Protein AF-A0AAD5PBX3-F1 (afdb_monomer)

Secondary structure (DSSP, 8-state):
--HHHHHHHHHHHHHHHHHHHHHT-TTSSGGGHHHHHHHHHHHHHHHHHHHHHHHHHHHHHHHHHHHHHHHHH--SS-HHHHHHHHHHHHHHHHHHHHHHHHHHHHHHHHH--TTSSS--

Organism: NCBI:txid60185

pLDDT: mean 74.31, std 16.7, range [37.16, 94.62]

Mean predicted aligned error: 14.31 Å

Radius of gyration: 27.15 Å; Cα contacts (8 Å, |Δi|>4): 35; chains: 1; bounding box: 75×27×63 Å

Sequence (120 aa):
MNFKDLQFSIGKLTTGAYSHLAKKNPLQKQDTKALSSWIFEERNALYIMRMNGHQHNEANQAFNQWLKDELNENATNNKDLEDIGDKLLRLLTKQNEIEEAYAGINSFFFIAPKKKLYSL

Nearest PDB structures (foldseek):
  3zk2-assembly2_R  TM=5.772E-01  e=8.171E+00  Fusobacterium nucleatum

InterPro domains:
  IPR027267 AH/BAR domain superfamily [G3DSA:1.20.1270.60] (29-106)

Structure (mmCIF, N/CA/C/O backbone):
data_AF-A0AAD5PBX3-F1
#
_entry.id   AF-A0AAD5PBX3-F1
#
loop_
_atom_site.group_PDB
_atom_site.id
_atom_site.type_symbol
_atom_site.label_atom_id
_atom_site.label_alt_id
_atom_site.label_comp_id
_atom_site.label_asym_id
_atom_site.label_entity_id
_atom_site.label_seq_id
_atom_site.pdbx_PDB_ins_code
_atom_site.Cartn_x
_atom_site.Cartn_y
_atom_site.Cartn_z
_atom_site.occupancy
_atom_site.B_iso_or_equiv
_atom_site.auth_seq_id
_atom_site.auth_comp_id
_atom_site.auth_asym_id
_atom_site.auth_atom_id
_atom_site.pdbx_PDB_model_num
ATOM 1 N N . MET A 1 1 ? 56.588 -1.103 -32.142 1.00 49.12 1 MET A N 1
ATOM 2 C CA . MET A 1 1 ? 55.179 -0.685 -31.963 1.00 49.12 1 MET A CA 1
ATOM 3 C C . MET A 1 1 ? 55.008 -0.241 -30.521 1.00 49.12 1 MET A C 1
ATOM 5 O O . MET A 1 1 ? 55.438 -0.965 -29.633 1.00 49.12 1 MET A O 1
ATOM 9 N N . ASN A 1 2 ? 54.529 0.984 -30.304 1.00 62.59 2 ASN A N 1
ATOM 10 C CA . ASN A 1 2 ? 54.585 1.681 -29.019 1.00 62.59 2 ASN A CA 1
ATOM 11 C C . ASN A 1 2 ? 53.379 1.307 -28.136 1.00 62.59 2 ASN A C 1
ATOM 13 O O . ASN A 1 2 ? 52.260 1.190 -28.628 1.00 62.59 2 ASN A O 1
ATOM 17 N N . PHE A 1 3 ? 53.586 1.142 -26.828 1.00 60.78 3 PHE A N 1
ATOM 18 C CA . PHE A 1 3 ? 52.547 0.733 -25.866 1.00 60.78 3 PHE A CA 1
ATOM 19 C C . PHE A 1 3 ? 51.352 1.708 -25.830 1.00 60.78 3 PHE A C 1
ATOM 21 O O . PHE A 1 3 ? 50.207 1.306 -25.625 1.00 60.78 3 PHE A O 1
ATOM 28 N N . LYS A 1 4 ? 51.614 2.989 -26.125 1.00 58.94 4 LYS A N 1
ATOM 29 C CA . LYS A 1 4 ? 50.596 4.040 -26.268 1.00 58.94 4 LYS A CA 1
ATOM 30 C C . LYS A 1 4 ? 49.643 3.797 -27.448 1.00 58.94 4 LYS A C 1
ATOM 32 O O . LYS A 1 4 ? 48.447 4.039 -27.315 1.00 58.94 4 LYS A O 1
ATOM 37 N N . ASP A 1 5 ? 50.136 3.244 -28.557 1.00 58.25 5 ASP A N 1
ATOM 38 C CA . ASP A 1 5 ? 49.316 2.958 -29.745 1.00 58.25 5 ASP A CA 1
ATOM 39 C C . ASP A 1 5 ? 48.401 1.744 -29.518 1.00 58.25 5 ASP A C 1
ATOM 41 O O . ASP A 1 5 ? 47.280 1.686 -30.029 1.00 58.25 5 ASP A O 1
ATOM 45 N N . LEU A 1 6 ? 48.845 0.793 -28.690 1.00 58.66 6 LEU A N 1
ATOM 46 C CA . LEU A 1 6 ? 48.053 -0.363 -28.264 1.00 58.66 6 LEU A CA 1
ATOM 47 C C . LEU A 1 6 ? 46.917 0.050 -27.321 1.00 58.66 6 LEU A C 1
ATOM 49 O O . LEU A 1 6 ? 45.775 -0.354 -27.530 1.00 58.66 6 LEU A O 1
ATOM 53 N N . GLN A 1 7 ? 47.192 0.916 -26.341 1.00 61.62 7 GLN A N 1
ATOM 54 C CA . GLN A 1 7 ? 46.154 1.486 -25.473 1.00 61.62 7 GLN A CA 1
ATOM 55 C C . GLN A 1 7 ? 45.124 2.299 -26.263 1.00 61.62 7 GLN A C 1
ATOM 57 O O . GLN A 1 7 ? 43.922 2.165 -26.031 1.00 61.62 7 GLN A O 1
ATOM 62 N N . PHE A 1 8 ? 45.573 3.091 -27.239 1.00 63.62 8 PHE A N 1
ATOM 63 C CA . PHE A 1 8 ? 44.682 3.849 -28.114 1.00 63.62 8 PHE A CA 1
ATOM 64 C C . PHE A 1 8 ? 43.798 2.931 -28.976 1.00 63.62 8 PHE A C 1
ATOM 66 O O . PHE A 1 8 ? 42.593 3.155 -29.102 1.00 63.62 8 PHE A O 1
ATOM 73 N N . SER A 1 9 ? 44.370 1.850 -29.513 1.00 60.97 9 S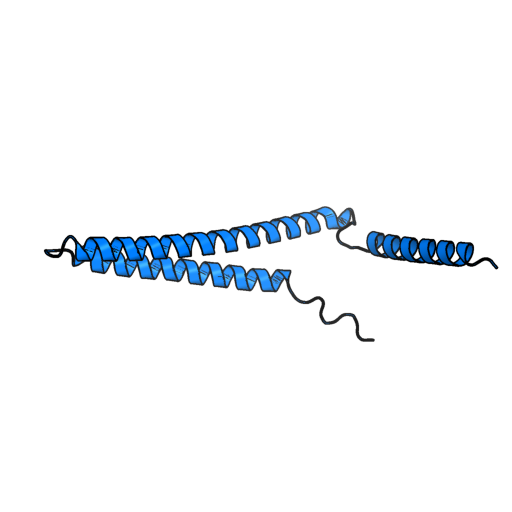ER A N 1
ATOM 74 C CA . SER A 1 9 ? 43.641 0.861 -30.316 1.00 60.97 9 SER A CA 1
ATOM 75 C C . SER A 1 9 ? 42.612 0.085 -29.490 1.00 60.97 9 SER A C 1
ATOM 77 O O . SER A 1 9 ? 41.487 -0.110 -29.948 1.00 60.97 9 SER A O 1
ATOM 79 N N . ILE A 1 10 ? 42.954 -0.287 -28.250 1.00 61.22 10 ILE A N 1
ATOM 80 C CA . ILE A 1 10 ? 42.032 -0.925 -27.299 1.00 61.22 10 ILE A CA 1
ATOM 81 C C . ILE A 1 10 ? 40.905 0.041 -26.915 1.00 61.22 10 ILE A C 1
ATOM 83 O O . ILE A 1 10 ? 39.740 -0.350 -26.940 1.00 61.22 10 ILE A O 1
ATOM 87 N N . GLY A 1 11 ? 41.219 1.310 -26.638 1.00 59.38 11 GLY A N 1
ATOM 88 C CA . GLY A 1 11 ? 40.220 2.343 -26.346 1.00 59.38 11 GLY A CA 1
ATOM 89 C C . GLY A 1 11 ? 39.251 2.586 -27.507 1.00 59.38 11 GLY A C 1
ATOM 90 O O . GLY A 1 11 ? 38.048 2.759 -27.306 1.00 59.38 11 GLY A O 1
ATOM 91 N N . LYS A 1 12 ? 39.740 2.539 -28.750 1.00 61.34 12 LYS A N 1
ATOM 92 C CA . LYS A 1 12 ? 38.897 2.664 -29.947 1.00 61.34 12 LYS A CA 1
ATOM 93 C C . LYS A 1 12 ? 38.005 1.435 -30.156 1.00 61.34 12 LYS A C 1
ATOM 95 O O . LYS A 1 12 ? 36.845 1.584 -30.537 1.00 61.34 12 LYS A O 1
ATOM 100 N N . LEU A 1 13 ? 38.517 0.239 -29.860 1.00 58.97 13 LEU A N 1
ATOM 101 C CA . LEU A 1 13 ? 37.771 -1.024 -29.905 1.00 58.97 13 LEU A CA 1
ATOM 102 C C . LEU A 1 13 ? 36.645 -1.066 -28.866 1.00 58.97 13 LEU A C 1
ATOM 104 O O . LEU A 1 13 ? 35.513 -1.398 -29.213 1.00 58.97 13 LEU A O 1
ATOM 108 N N . THR A 1 14 ? 36.922 -0.679 -27.617 1.00 60.88 14 THR A N 1
ATOM 109 C CA . THR A 1 14 ? 35.909 -0.638 -26.552 1.00 60.88 14 THR A CA 1
ATOM 110 C C . THR A 1 14 ? 34.839 0.404 -26.856 1.00 60.88 14 THR A C 1
ATOM 112 O O . THR A 1 14 ? 33.652 0.088 -26.813 1.00 60.88 14 THR A O 1
ATOM 115 N N . THR A 1 15 ? 35.229 1.611 -27.269 1.00 61.84 15 THR A N 1
ATOM 116 C CA . THR A 1 15 ? 34.281 2.670 -27.656 1.00 61.84 15 THR A CA 1
ATOM 117 C C . THR A 1 15 ? 33.427 2.253 -28.860 1.00 61.84 15 THR A C 1
ATOM 119 O O . THR A 1 15 ? 32.213 2.463 -28.868 1.00 61.84 15 THR A O 1
ATOM 122 N N . GLY A 1 16 ? 34.027 1.587 -29.853 1.00 58.06 16 GLY A N 1
ATOM 123 C CA . GLY A 1 16 ? 33.319 1.008 -30.994 1.00 58.06 16 GLY A CA 1
ATOM 124 C C . GLY A 1 16 ? 32.298 -0.052 -30.573 1.00 58.06 16 GLY A C 1
ATOM 125 O O . GLY A 1 16 ? 31.140 0.026 -30.987 1.00 58.06 16 GLY A O 1
ATOM 126 N N . ALA A 1 17 ? 32.684 -0.981 -29.694 1.00 60.72 17 ALA A N 1
ATOM 127 C CA . ALA A 1 17 ? 31.806 -2.021 -29.161 1.00 60.72 17 ALA A CA 1
ATOM 128 C C . ALA A 1 17 ? 30.629 -1.441 -28.357 1.00 60.72 17 ALA A C 1
ATOM 130 O O . ALA A 1 17 ? 29.483 -1.823 -28.600 1.00 60.72 17 ALA A O 1
ATOM 131 N N . TYR A 1 18 ? 30.879 -0.464 -27.478 1.00 57.78 18 TYR A N 1
ATOM 132 C CA . TYR A 1 18 ? 29.826 0.247 -26.745 1.00 57.78 18 TYR A CA 1
ATOM 133 C C . TYR A 1 18 ? 28.883 1.009 -27.685 1.00 57.78 18 TYR A C 1
ATOM 135 O O . TYR A 1 18 ? 27.667 0.955 -27.506 1.00 57.78 18 TYR A O 1
ATOM 143 N N . SER A 1 19 ? 29.408 1.652 -28.733 1.00 58.72 19 SER A N 1
ATOM 144 C CA . SER A 1 19 ? 28.578 2.350 -29.724 1.00 58.72 19 SER A CA 1
ATOM 145 C C . SER A 1 19 ? 27.705 1.392 -30.546 1.00 58.72 19 SER A C 1
ATOM 147 O O . SER A 1 19 ? 26.557 1.710 -30.853 1.00 58.72 19 SER A O 1
ATOM 149 N N . HIS A 1 20 ? 28.211 0.197 -30.871 1.00 59.19 20 HIS A N 1
ATOM 150 C CA . HIS A 1 20 ? 27.452 -0.832 -31.580 1.00 59.19 20 HIS A CA 1
ATOM 151 C C . HIS A 1 20 ? 26.389 -1.483 -30.691 1.00 59.19 20 HIS A C 1
ATOM 153 O O . HIS A 1 20 ? 25.291 -1.759 -31.173 1.00 59.19 20 HIS A O 1
ATOM 159 N N . LEU A 1 21 ? 26.679 -1.678 -29.402 1.00 58.16 21 LEU A N 1
ATOM 160 C CA . LEU A 1 21 ? 25.708 -2.115 -28.396 1.00 58.16 21 LEU A CA 1
ATOM 161 C C . LEU A 1 21 ? 24.598 -1.077 -28.187 1.00 58.16 21 LEU A C 1
ATOM 163 O O . LEU A 1 21 ? 23.427 -1.446 -28.169 1.00 58.16 21 LEU A O 1
ATOM 167 N N . ALA A 1 22 ? 24.939 0.213 -28.119 1.00 57.50 22 ALA A N 1
ATOM 168 C CA . ALA A 1 22 ? 23.964 1.300 -28.035 1.00 57.50 22 ALA A CA 1
ATOM 169 C C . ALA A 1 22 ? 23.091 1.385 -29.302 1.00 57.50 22 ALA A C 1
ATOM 171 O O . ALA A 1 22 ? 21.868 1.369 -29.212 1.00 57.50 22 ALA A O 1
ATOM 172 N N . LYS A 1 23 ? 23.693 1.335 -30.500 1.00 55.56 23 LYS A N 1
ATOM 173 C CA . LYS A 1 23 ? 22.956 1.327 -31.783 1.00 55.56 23 LYS A CA 1
ATOM 174 C C . LYS A 1 23 ? 22.045 0.109 -31.966 1.00 55.56 23 LYS A C 1
ATOM 176 O O . LYS A 1 23 ? 21.058 0.190 -32.695 1.00 55.56 23 LYS A O 1
ATOM 181 N N . LYS A 1 24 ? 22.371 -1.025 -31.341 1.00 56.66 24 LYS A N 1
ATOM 182 C CA . LYS A 1 24 ? 21.538 -2.235 -31.352 1.00 56.66 24 LYS A CA 1
ATOM 183 C C . LYS A 1 24 ? 20.566 -2.310 -30.175 1.00 56.66 24 LYS A C 1
ATOM 185 O O . LYS A 1 24 ? 19.801 -3.269 -30.125 1.00 56.66 24 LYS A O 1
ATOM 190 N N . ASN A 1 25 ? 20.551 -1.331 -29.268 1.00 56.00 25 ASN A N 1
ATOM 191 C CA . ASN A 1 25 ? 19.606 -1.311 -28.163 1.00 56.00 25 ASN A CA 1
ATOM 192 C C . ASN A 1 25 ? 18.190 -1.045 -28.709 1.00 56.00 25 ASN A C 1
ATOM 194 O O . ASN A 1 25 ? 17.919 0.055 -29.202 1.00 56.00 25 ASN A O 1
ATOM 198 N N . PRO A 1 26 ? 17.264 -2.015 -28.623 1.00 57.84 26 PRO A N 1
ATOM 199 C CA . PRO A 1 26 ? 15.900 -1.831 -29.096 1.00 57.84 26 PRO A CA 1
ATOM 200 C C . PRO A 1 26 ? 15.134 -0.771 -28.297 1.00 57.84 26 PRO A C 1
ATOM 202 O O . PRO A 1 26 ? 14.067 -0.386 -28.736 1.00 57.84 26 PRO A O 1
ATOM 205 N N . LEU A 1 27 ? 15.653 -0.252 -27.178 1.00 54.22 27 LEU A N 1
ATOM 206 C CA . LEU A 1 27 ? 15.067 0.877 -26.440 1.00 54.22 27 LEU A CA 1
ATOM 207 C C . LEU A 1 27 ? 15.467 2.257 -26.999 1.00 54.22 27 LEU A C 1
ATOM 209 O O . LEU A 1 27 ? 14.962 3.268 -26.527 1.00 54.22 27 LEU A O 1
ATOM 213 N N . GLN A 1 28 ? 16.388 2.317 -27.969 1.00 58.22 28 GLN A N 1
ATOM 214 C CA . GLN A 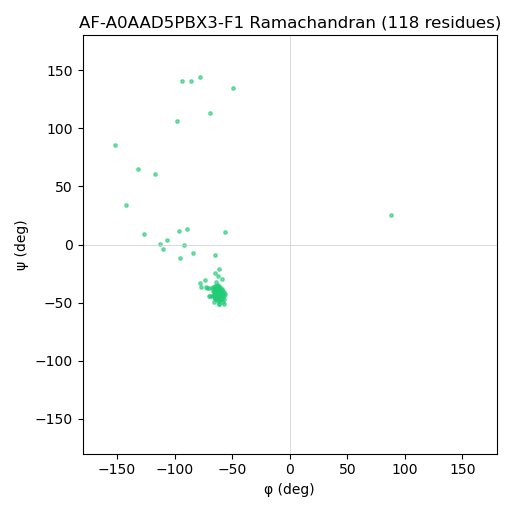1 28 ? 16.896 3.571 -28.552 1.00 58.22 28 GLN A CA 1
ATOM 215 C C . GLN A 1 28 ? 16.494 3.776 -30.022 1.00 58.22 28 GLN A C 1
ATOM 217 O O . GLN A 1 28 ? 16.862 4.787 -30.620 1.00 58.22 28 GLN A O 1
ATOM 222 N N . LYS A 1 29 ? 15.745 2.841 -30.625 1.00 65.75 29 LYS A N 1
ATOM 223 C CA . LYS A 1 29 ? 15.215 3.011 -31.987 1.00 65.75 29 LYS A CA 1
ATOM 224 C C . LYS A 1 29 ? 13.991 3.933 -31.965 1.00 65.75 29 LYS A C 1
ATOM 226 O O . LYS A 1 29 ? 13.191 3.885 -31.037 1.00 65.75 29 LYS A O 1
ATOM 231 N N . GLN A 1 30 ? 13.828 4.766 -32.996 1.00 63.59 30 GLN A N 1
ATOM 232 C CA . GLN A 1 30 ? 12.659 5.651 -33.112 1.00 63.59 30 GLN A CA 1
ATOM 233 C C . GLN A 1 30 ? 11.341 4.862 -33.127 1.00 63.59 30 GLN A C 1
ATOM 235 O O . GLN A 1 30 ? 10.401 5.248 -32.438 1.00 63.59 30 GLN A O 1
ATOM 240 N N . ASP A 1 31 ? 11.318 3.721 -33.817 1.00 69.25 31 ASP A N 1
ATOM 241 C CA . ASP A 1 31 ? 10.129 2.870 -33.976 1.00 69.25 31 ASP A CA 1
ATOM 242 C C . ASP A 1 31 ? 9.635 2.265 -32.652 1.00 69.25 31 ASP A C 1
ATOM 244 O O . ASP A 1 31 ? 8.463 1.940 -32.496 1.00 69.25 31 ASP A O 1
ATOM 248 N N . THR A 1 32 ? 10.525 2.130 -31.669 1.00 67.44 32 THR A N 1
ATOM 249 C CA . THR A 1 32 ? 10.234 1.551 -30.351 1.00 67.44 32 THR A CA 1
ATOM 250 C C . THR A 1 32 ? 10.176 2.603 -29.249 1.00 67.44 32 THR A C 1
ATOM 252 O O . THR A 1 32 ? 9.966 2.256 -28.086 1.00 67.44 32 THR A O 1
ATOM 255 N N . LYS A 1 33 ? 10.312 3.893 -29.588 1.00 75.44 33 LYS A N 1
ATOM 256 C CA . LYS A 1 33 ? 10.290 4.994 -28.621 1.00 75.44 33 LYS A CA 1
ATOM 257 C C . LYS A 1 33 ? 8.998 4.991 -27.803 1.00 75.44 33 LYS A C 1
ATOM 259 O O . LYS A 1 33 ? 9.067 5.030 -26.580 1.00 75.44 33 LYS A O 1
ATOM 264 N N . ALA A 1 34 ? 7.844 4.849 -28.459 1.00 76.56 34 ALA A N 1
ATOM 265 C CA . ALA A 1 34 ? 6.545 4.774 -27.787 1.00 76.56 34 ALA A CA 1
ATOM 266 C C . ALA A 1 34 ? 6.467 3.597 -26.798 1.00 76.56 34 ALA A C 1
ATOM 268 O O . ALA A 1 34 ? 6.060 3.781 -25.655 1.00 76.56 34 ALA A O 1
ATOM 269 N N . LEU A 1 35 ? 6.942 2.414 -27.205 1.00 77.62 35 LEU A N 1
ATOM 270 C CA . LEU A 1 35 ? 6.992 1.231 -26.344 1.00 77.62 35 LEU A CA 1
ATOM 271 C C . LEU A 1 35 ? 7.940 1.435 -25.153 1.00 77.62 35 LEU A C 1
ATOM 273 O O . LEU A 1 35 ? 7.610 1.068 -24.031 1.00 77.62 35 LEU A O 1
ATOM 277 N N . SER A 1 36 ? 9.107 2.044 -25.379 1.00 76.31 36 SER A N 1
ATOM 278 C CA . SER A 1 36 ? 10.074 2.332 -24.315 1.00 76.31 36 SER A CA 1
ATOM 279 C C . SER A 1 36 ? 9.547 3.351 -23.300 1.00 76.31 36 SER A C 1
ATOM 281 O O . SER A 1 36 ? 9.745 3.160 -22.102 1.00 76.31 36 SER A O 1
ATOM 283 N N . SER A 1 37 ? 8.830 4.383 -23.760 1.00 78.94 37 SER A N 1
ATOM 284 C CA . SER A 1 37 ? 8.144 5.346 -22.897 1.00 78.94 37 SER A CA 1
ATOM 285 C C . SER A 1 37 ? 7.033 4.677 -22.097 1.00 78.94 37 SER A C 1
ATOM 287 O O . SER A 1 37 ? 6.984 4.858 -20.888 1.00 78.94 37 SER A O 1
ATOM 289 N N . TRP A 1 38 ? 6.205 3.842 -22.729 1.00 81.94 38 TRP A N 1
ATOM 290 C CA . TRP A 1 38 ? 5.164 3.098 -22.021 1.00 81.94 38 TRP A CA 1
ATOM 291 C C . TRP A 1 38 ? 5.748 2.187 -20.930 1.00 81.94 38 TRP A C 1
ATOM 293 O O . TRP A 1 38 ? 5.336 2.278 -19.782 1.00 81.94 38 TRP A O 1
ATOM 303 N N . ILE A 1 39 ? 6.786 1.395 -21.234 1.00 83.62 39 ILE A N 1
ATOM 304 C CA . ILE A 1 39 ? 7.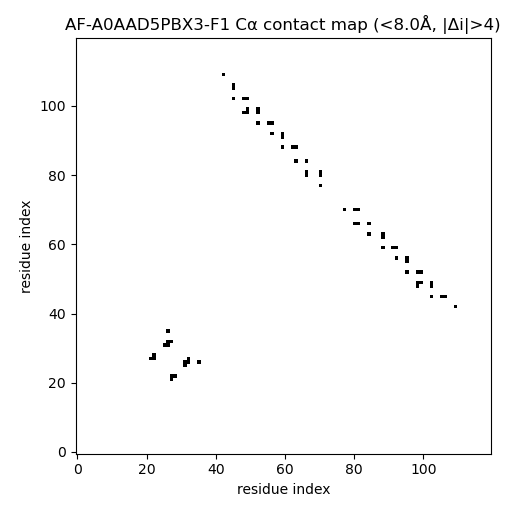465 0.549 -20.232 1.00 83.62 39 ILE A CA 1
ATOM 305 C C . ILE A 1 39 ? 8.037 1.388 -19.081 1.00 83.62 39 ILE A C 1
ATOM 307 O O . ILE A 1 39 ? 8.036 0.946 -17.932 1.00 83.62 39 ILE A O 1
ATOM 311 N N . PHE A 1 40 ? 8.576 2.574 -19.370 1.00 83.19 40 PHE A N 1
ATOM 312 C CA . PHE A 1 40 ? 9.090 3.468 -18.337 1.00 83.19 40 PHE A CA 1
ATOM 313 C C . PHE A 1 40 ? 7.976 3.961 -17.406 1.00 83.19 40 PHE A C 1
ATOM 315 O O . PHE A 1 40 ? 8.132 3.870 -16.189 1.00 83.19 40 PHE A O 1
ATOM 322 N N . GLU A 1 41 ? 6.847 4.399 -17.963 1.00 85.62 41 GLU A N 1
ATOM 323 C CA . GLU A 1 41 ? 5.692 4.830 -17.171 1.00 85.62 41 GLU A CA 1
ATOM 324 C C . GLU A 1 41 ? 5.107 3.688 -16.334 1.00 85.62 41 GLU A C 1
ATOM 326 O O . GLU A 1 41 ? 4.882 3.865 -15.140 1.00 85.62 41 GLU A O 1
ATOM 331 N N . GLU A 1 42 ? 4.964 2.486 -16.896 1.00 84.50 42 GLU A N 1
ATOM 332 C CA . GLU A 1 42 ? 4.483 1.313 -16.150 1.00 84.50 42 GLU A CA 1
ATOM 333 C C . GLU A 1 42 ? 5.408 0.950 -14.976 1.00 84.50 42 GLU A C 1
ATOM 335 O O . GLU A 1 42 ? 4.960 0.586 -13.886 1.00 84.50 42 GLU A O 1
ATOM 340 N N . ARG A 1 43 ? 6.728 1.101 -15.150 1.00 83.56 43 ARG A N 1
ATOM 341 C CA . ARG A 1 43 ? 7.694 0.902 -14.058 1.00 83.56 43 ARG A CA 1
ATOM 342 C C . ARG A 1 43 ? 7.569 1.968 -12.973 1.00 83.56 43 ARG A C 1
ATOM 344 O O . ARG A 1 43 ? 7.718 1.632 -11.797 1.00 83.56 43 ARG A O 1
ATOM 351 N N . ASN A 1 44 ? 7.307 3.219 -13.343 1.00 86.31 44 ASN A N 1
ATOM 352 C CA . ASN A 1 44 ? 7.065 4.288 -12.376 1.00 86.31 44 ASN A CA 1
ATOM 353 C C . ASN A 1 44 ? 5.752 4.063 -11.622 1.00 86.31 44 ASN A C 1
ATOM 355 O O . ASN A 1 44 ? 5.735 4.159 -10.397 1.00 86.31 44 ASN A O 1
ATOM 359 N N . ALA A 1 45 ? 4.682 3.690 -12.325 1.00 84.62 45 ALA A N 1
ATOM 360 C CA . ALA A 1 45 ? 3.402 3.342 -11.719 1.00 84.62 45 ALA A CA 1
ATOM 361 C C . ALA A 1 45 ? 3.559 2.199 -10.704 1.00 84.62 45 ALA A C 1
ATOM 363 O O . ALA A 1 45 ? 3.078 2.302 -9.577 1.00 84.62 45 ALA A O 1
ATOM 364 N N . LEU A 1 46 ? 4.326 1.157 -11.048 1.00 85.75 46 LEU A N 1
ATOM 365 C CA . LEU A 1 46 ? 4.642 0.065 -10.128 1.00 85.75 46 LEU A CA 1
ATOM 366 C C . LEU A 1 46 ? 5.409 0.541 -8.882 1.00 85.75 46 LEU A C 1
ATOM 368 O O . LEU A 1 46 ? 5.147 0.064 -7.777 1.00 85.75 46 LEU A O 1
ATOM 372 N N . TYR A 1 47 ? 6.366 1.457 -9.040 1.00 85.12 47 TYR A N 1
ATOM 373 C CA . TYR A 1 47 ? 7.092 2.032 -7.906 1.00 85.12 47 TYR A CA 1
ATOM 374 C C . TYR A 1 47 ? 6.158 2.819 -6.978 1.00 85.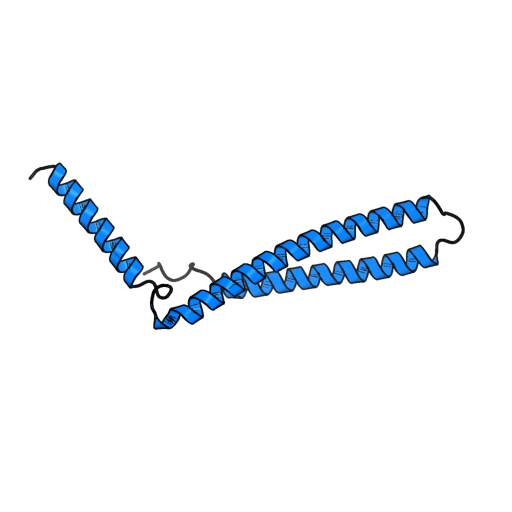12 47 TYR A C 1
ATOM 376 O O . TYR A 1 47 ? 6.191 2.618 -5.764 1.00 85.12 47 TYR A O 1
ATOM 384 N N . ILE A 1 48 ? 5.286 3.654 -7.547 1.00 87.38 48 ILE A N 1
ATOM 385 C CA . ILE A 1 48 ? 4.292 4.431 -6.796 1.00 87.38 48 ILE A CA 1
ATOM 386 C C . ILE A 1 48 ? 3.332 3.499 -6.053 1.00 87.38 48 ILE A C 1
ATOM 388 O O . ILE A 1 48 ? 3.086 3.705 -4.871 1.00 87.38 48 ILE A O 1
ATOM 392 N N . MET A 1 49 ? 2.849 2.431 -6.696 1.00 85.62 49 MET A N 1
ATOM 393 C CA . MET A 1 49 ? 1.982 1.441 -6.046 1.00 85.62 49 MET A CA 1
ATOM 394 C C . MET A 1 49 ? 2.640 0.805 -4.819 1.00 85.62 49 MET A C 1
ATOM 396 O O . MET A 1 49 ? 2.003 0.679 -3.779 1.00 85.62 49 MET A O 1
ATOM 400 N N . ARG A 1 50 ? 3.928 0.449 -4.905 1.00 85.25 50 ARG A N 1
ATOM 401 C CA . ARG A 1 50 ? 4.676 -0.097 -3.759 1.00 85.25 50 ARG A CA 1
ATOM 402 C C . ARG A 1 50 ? 4.816 0.914 -2.626 1.00 85.25 50 ARG A C 1
ATOM 404 O O . ARG 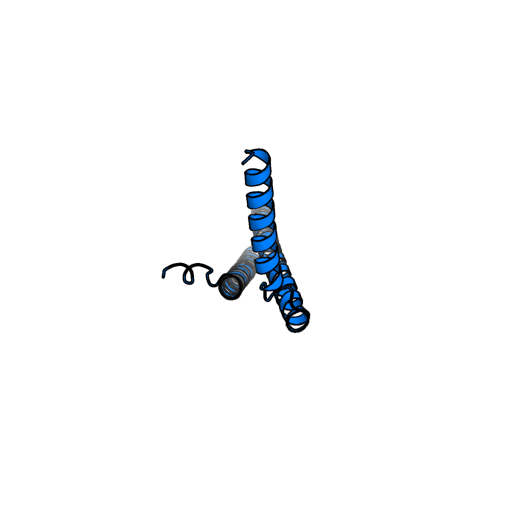A 1 50 ? 4.694 0.545 -1.463 1.00 85.25 50 ARG A O 1
ATOM 411 N N . MET A 1 51 ? 5.082 2.174 -2.966 1.00 88.56 51 MET A N 1
ATOM 412 C CA . MET A 1 51 ? 5.170 3.251 -1.983 1.00 88.56 51 MET A CA 1
ATOM 413 C C . MET A 1 51 ? 3.821 3.474 -1.286 1.00 88.56 51 MET A C 1
ATOM 415 O O . MET A 1 51 ? 3.782 3.568 -0.063 1.00 88.56 51 MET A O 1
ATOM 419 N N . ASN A 1 52 ? 2.722 3.497 -2.043 1.00 87.44 52 ASN A N 1
ATOM 420 C CA . ASN A 1 52 ? 1.380 3.656 -1.488 1.00 87.44 52 ASN A CA 1
ATOM 421 C C . ASN A 1 52 ? 1.004 2.486 -0.574 1.00 87.44 52 ASN A C 1
ATOM 423 O O . ASN A 1 52 ? 0.533 2.730 0.529 1.00 87.44 52 ASN A O 1
ATOM 427 N N . GLY A 1 53 ? 1.289 1.239 -0.969 1.00 87.88 53 GLY A N 1
ATOM 428 C CA . GLY A 1 53 ? 1.040 0.073 -0.112 1.00 87.88 53 GLY A CA 1
ATOM 429 C C . GLY A 1 53 ? 1.791 0.152 1.224 1.00 87.88 53 GLY A C 1
ATOM 430 O O . GLY A 1 53 ? 1.230 -0.148 2.277 1.00 87.88 53 GLY A O 1
ATOM 431 N N . HIS A 1 54 ? 3.035 0.648 1.213 1.00 87.62 54 HIS A N 1
ATOM 432 C CA . HIS A 1 54 ? 3.782 0.913 2.446 1.00 87.62 54 HIS A 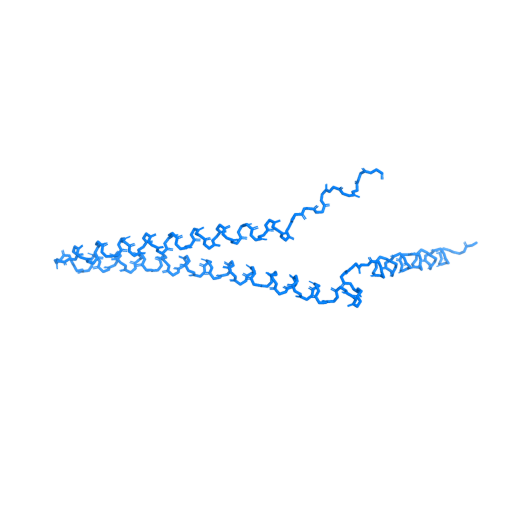CA 1
ATOM 433 C C . HIS A 1 54 ? 3.101 1.978 3.315 1.00 87.62 54 HIS A C 1
ATOM 435 O O . HIS A 1 54 ? 2.892 1.754 4.505 1.00 87.62 54 HIS A O 1
ATOM 441 N N . GLN A 1 55 ? 2.716 3.111 2.724 1.00 90.56 55 GLN A N 1
ATOM 442 C CA . GLN A 1 55 ? 2.026 4.188 3.441 1.00 90.56 55 GLN A CA 1
ATOM 443 C C . GLN A 1 55 ? 0.679 3.731 4.013 1.00 90.56 55 GLN A C 1
ATOM 445 O O . GLN A 1 55 ? 0.355 4.051 5.155 1.00 90.56 55 GLN A O 1
ATOM 450 N N . HIS A 1 56 ? -0.095 2.945 3.261 1.00 90.56 56 HIS A N 1
ATOM 451 C CA . HIS A 1 56 ? -1.338 2.353 3.748 1.00 90.56 56 HIS A CA 1
ATOM 452 C C . HIS A 1 56 ? -1.085 1.399 4.920 1.00 90.56 56 HIS A C 1
ATOM 454 O O . HIS A 1 56 ? -1.848 1.387 5.880 1.00 90.56 56 HIS A O 1
ATOM 460 N N . ASN A 1 57 ? -0.004 0.615 4.896 1.00 91.50 57 ASN A N 1
ATOM 461 C CA . ASN A 1 57 ? 0.361 -0.245 6.022 1.00 91.50 57 ASN A CA 1
ATOM 462 C C . ASN A 1 57 ? 0.705 0.553 7.285 1.00 91.50 57 ASN A C 1
ATOM 464 O O . ASN A 1 57 ? 0.213 0.228 8.365 1.00 91.50 57 ASN A O 1
ATOM 468 N N . GLU A 1 58 ? 1.486 1.625 7.155 1.00 91.81 58 GLU A N 1
ATOM 469 C CA . GLU A 1 58 ? 1.776 2.535 8.269 1.00 91.81 58 GLU A CA 1
ATOM 470 C C . GLU A 1 58 ? 0.494 3.182 8.816 1.00 91.81 58 GLU A C 1
ATOM 472 O O . GLU A 1 58 ? 0.277 3.206 10.029 1.00 91.81 58 GLU A O 1
ATOM 477 N N . ALA A 1 59 ? -0.402 3.634 7.933 1.00 93.00 59 ALA A N 1
ATOM 478 C CA . ALA A 1 59 ? -1.690 4.203 8.321 1.00 93.00 59 ALA A CA 1
ATOM 479 C C . ALA A 1 59 ? -2.579 3.186 9.059 1.00 93.00 59 ALA A C 1
ATOM 481 O O . ALA A 1 59 ? -3.184 3.520 10.078 1.00 93.00 59 ALA A O 1
ATOM 482 N N . ASN A 1 60 ? -2.616 1.932 8.604 1.00 92.69 60 ASN A N 1
ATOM 483 C CA . ASN A 1 60 ? -3.376 0.861 9.253 1.00 92.69 60 ASN A CA 1
ATOM 484 C C . ASN A 1 60 ? -2.835 0.540 10.652 1.00 92.69 60 ASN A C 1
ATOM 486 O O . ASN A 1 60 ? -3.612 0.274 11.571 1.00 92.69 60 ASN A O 1
ATOM 490 N N . GLN A 1 61 ? -1.513 0.587 10.840 1.00 93.56 61 GLN A N 1
ATOM 491 C CA . GLN A 1 61 ? -0.896 0.425 12.159 1.00 93.56 61 GLN A CA 1
ATOM 492 C C . GLN A 1 61 ? -1.253 1.581 13.094 1.00 93.56 61 GLN A C 1
ATOM 494 O O . GLN A 1 61 ? -1.619 1.336 14.244 1.00 93.56 61 GLN A O 1
ATOM 499 N N . ALA A 1 62 ? -1.207 2.819 12.597 1.00 93.81 62 ALA A N 1
ATOM 500 C CA . ALA A 1 62 ? -1.625 3.992 13.358 1.00 93.81 62 ALA A CA 1
ATOM 501 C C . ALA A 1 62 ? -3.110 3.916 13.750 1.00 93.81 62 ALA A C 1
ATOM 503 O O . ALA A 1 62 ? -3.454 4.187 14.897 1.00 93.81 62 ALA A O 1
ATOM 504 N N . PHE A 1 63 ? -3.978 3.470 12.836 1.00 93.56 63 PHE A N 1
ATOM 505 C CA . PHE A 1 63 ? -5.397 3.251 13.119 1.00 93.56 63 PHE A CA 1
ATOM 506 C C . PHE A 1 63 ? -5.617 2.184 14.199 1.00 93.56 63 PHE A C 1
ATOM 508 O O . PHE A 1 63 ? -6.392 2.400 15.126 1.00 93.56 63 PHE A O 1
ATOM 515 N N . ASN A 1 64 ? -4.905 1.055 14.127 1.00 93.06 64 ASN A N 1
ATOM 516 C CA . ASN A 1 64 ? -4.973 0.010 15.151 1.00 93.06 64 ASN A CA 1
ATOM 517 C C . ASN A 1 64 ? -4.515 0.519 16.526 1.00 93.06 64 ASN A C 1
ATOM 519 O O . ASN A 1 64 ? -5.083 0.146 17.549 1.00 93.06 64 ASN A O 1
ATOM 523 N N . GLN A 1 65 ? -3.480 1.361 16.558 1.00 93.19 65 GLN A N 1
ATOM 524 C CA . GLN A 1 65 ? -3.010 1.964 17.801 1.00 93.19 65 GLN A CA 1
ATOM 525 C C . GLN A 1 65 ? -4.063 2.908 18.385 1.00 93.19 65 GLN A C 1
ATOM 527 O O . GLN A 1 65 ? -4.438 2.744 19.540 1.00 93.19 65 GLN A O 1
ATOM 532 N N . TRP A 1 66 ? -4.607 3.809 17.564 1.00 93.38 66 TRP A N 1
ATOM 533 C CA . TRP A 1 66 ? -5.689 4.706 17.970 1.00 93.38 66 TRP A CA 1
ATOM 534 C C . TRP A 1 66 ? -6.911 3.942 18.498 1.00 93.38 66 TRP A C 1
ATOM 536 O O . TRP A 1 66 ? -7.458 4.305 19.535 1.00 93.38 66 TRP A O 1
ATOM 546 N N . LEU A 1 67 ? -7.301 2.845 17.837 1.00 91.25 67 LEU A N 1
ATOM 547 C CA . LEU A 1 67 ? -8.412 2.009 18.288 1.00 91.25 67 LEU A CA 1
ATOM 548 C C . LEU A 1 67 ? -8.166 1.469 19.702 1.00 91.25 67 LEU A C 1
ATOM 550 O O . LEU A 1 67 ? -9.042 1.536 20.555 1.00 91.25 67 LEU A O 1
ATOM 554 N N . LYS A 1 68 ? -6.964 0.944 19.963 1.00 89.88 68 LYS A N 1
ATOM 555 C CA . LYS A 1 68 ? -6.600 0.421 21.286 1.00 89.88 68 LYS A CA 1
ATOM 556 C C . LYS A 1 68 ? -6.612 1.511 22.348 1.00 89.88 68 LYS A C 1
ATOM 558 O O . LYS A 1 68 ? -7.070 1.250 23.456 1.00 89.88 68 LYS A O 1
ATOM 563 N N . ASP A 1 69 ? -6.115 2.696 22.015 1.00 90.81 69 ASP A N 1
ATOM 564 C CA . ASP A 1 69 ? -6.075 3.827 22.939 1.00 90.81 69 ASP A CA 1
ATOM 565 C C . ASP A 1 69 ? -7.506 4.252 23.322 1.00 90.81 69 ASP A C 1
ATOM 567 O O . ASP A 1 69 ? -7.825 4.325 24.507 1.00 90.81 69 ASP A O 1
ATOM 571 N N . GLU A 1 70 ? -8.420 4.360 22.352 1.00 88.12 70 GLU A N 1
ATOM 572 C CA . GLU A 1 70 ? -9.833 4.674 22.615 1.00 88.12 70 GLU A CA 1
ATOM 573 C C . GLU A 1 70 ? -10.570 3.593 23.414 1.00 88.12 70 GLU A C 1
ATOM 575 O O . GLU A 1 70 ? -11.366 3.891 24.310 1.00 88.12 70 GLU A O 1
ATOM 580 N N . LEU A 1 71 ? -10.301 2.316 23.129 1.00 86.00 71 LEU A N 1
ATOM 581 C CA . LEU A 1 71 ? -10.873 1.206 23.894 1.00 86.00 71 LEU A CA 1
ATOM 582 C C . LEU A 1 71 ? -10.396 1.206 25.355 1.00 86.00 71 LEU A C 1
ATOM 584 O O . LEU A 1 71 ? -11.163 0.825 26.240 1.00 86.00 71 LEU A O 1
ATOM 588 N N . ASN A 1 72 ? -9.167 1.658 25.611 1.00 84.56 72 ASN A N 1
ATOM 589 C CA . ASN A 1 72 ? -8.609 1.762 26.957 1.00 84.56 72 ASN A CA 1
ATOM 590 C C . ASN A 1 72 ? -9.141 2.980 27.729 1.00 84.56 72 ASN A C 1
ATOM 592 O O . ASN A 1 72 ? -9.345 2.885 28.940 1.00 84.56 72 ASN A O 1
ATOM 596 N N . GLU A 1 73 ? -9.363 4.113 27.057 1.00 81.25 73 GLU A N 1
ATOM 597 C CA . GLU A 1 73 ? -9.820 5.358 27.691 1.00 81.25 73 GLU A CA 1
ATOM 598 C C . GLU A 1 73 ? -11.326 5.352 28.012 1.00 81.25 73 GLU A C 1
ATOM 600 O O . GLU A 1 73 ? -11.740 5.881 29.046 1.00 81.25 73 GLU A O 1
ATOM 605 N N . ASN A 1 74 ? -12.150 4.694 27.189 1.00 71.75 74 ASN A N 1
ATOM 606 C CA . ASN A 1 74 ? -13.616 4.749 27.267 1.00 71.75 74 ASN A CA 1
ATOM 607 C C . ASN A 1 74 ? -14.251 3.367 27.574 1.00 71.75 74 ASN A C 1
ATOM 609 O O . ASN A 1 74 ? -15.059 2.826 26.821 1.00 71.75 74 ASN A O 1
ATOM 613 N N . ALA A 1 75 ? -13.910 2.781 28.728 1.00 65.38 75 ALA A N 1
ATOM 614 C CA . ALA A 1 75 ? -14.260 1.396 29.101 1.00 65.38 75 ALA A CA 1
ATOM 615 C C . ALA A 1 75 ? -15.772 1.075 29.207 1.00 65.38 75 ALA A C 1
ATOM 617 O O . ALA A 1 75 ? -16.180 -0.087 29.138 1.00 65.38 75 ALA A O 1
ATOM 618 N N . THR A 1 76 ? -16.631 2.076 29.385 1.00 61.22 76 THR A N 1
ATOM 619 C CA . THR A 1 76 ? -18.089 1.902 29.456 1.00 61.22 76 THR A CA 1
ATOM 620 C C . THR A 1 76 ? -18.717 2.210 28.099 1.00 61.22 76 THR A C 1
ATOM 622 O O . THR A 1 76 ? -18.866 3.376 27.756 1.00 61.22 76 THR A O 1
ATOM 625 N N . ASN A 1 77 ? -19.152 1.165 27.380 1.00 66.19 77 ASN A N 1
ATOM 626 C CA . ASN A 1 77 ? -19.923 1.190 26.117 1.00 66.19 77 ASN A CA 1
ATOM 627 C C . ASN A 1 77 ? -19.175 1.248 24.763 1.00 66.19 77 ASN A C 1
ATOM 629 O O . ASN A 1 77 ? -19.777 1.590 23.749 1.00 66.19 77 ASN A O 1
ATOM 633 N N . ASN A 1 78 ? -17.931 0.775 24.684 1.00 76.62 78 ASN A N 1
ATOM 634 C CA . ASN A 1 78 ? -17.156 0.775 23.431 1.00 76.62 78 ASN A CA 1
ATOM 635 C C . ASN A 1 78 ? -17.302 -0.465 22.522 1.00 76.62 78 ASN A C 1
ATOM 637 O O . ASN A 1 78 ? -16.540 -0.638 21.572 1.00 76.62 78 ASN A O 1
ATOM 641 N N . LYS A 1 79 ? -18.295 -1.325 22.764 1.00 82.56 79 LYS A N 1
ATOM 642 C CA . LYS A 1 79 ? -18.453 -2.594 22.029 1.00 82.56 79 LYS A CA 1
ATOM 643 C C . LYS A 1 79 ? -18.689 -2.404 20.524 1.00 82.56 79 LYS A C 1
ATOM 645 O O . LYS A 1 79 ? -18.204 -3.193 19.718 1.00 82.56 79 LYS A O 1
ATOM 650 N N . ASP A 1 80 ? -19.408 -1.347 20.152 1.00 86.12 80 ASP A N 1
ATOM 651 C CA . ASP A 1 80 ? -19.658 -1.012 18.746 1.00 86.12 80 ASP A CA 1
ATOM 652 C C . ASP A 1 80 ? -18.395 -0.470 18.068 1.00 86.12 80 ASP A C 1
ATOM 654 O O . ASP A 1 80 ? -18.125 -0.791 16.912 1.00 86.12 80 ASP A O 1
ATOM 658 N N . LEU A 1 81 ? -17.595 0.318 18.795 1.00 86.94 81 LEU A N 1
ATOM 659 C CA . LEU A 1 81 ? -16.321 0.840 18.303 1.00 86.94 81 LEU A CA 1
ATOM 660 C C . LEU A 1 81 ? -15.315 -0.293 18.072 1.00 86.94 81 LEU A C 1
ATOM 662 O O . LEU A 1 81 ? -14.636 -0.299 17.049 1.00 86.94 81 LEU A O 1
ATOM 666 N N . GLU A 1 82 ? -15.266 -1.267 18.981 1.00 88.19 82 GLU A N 1
ATOM 667 C CA . GLU A 1 82 ? -14.446 -2.472 18.842 1.00 88.19 82 GLU A CA 1
ATOM 668 C C . GLU A 1 82 ? -14.859 -3.289 17.605 1.00 88.19 82 GLU A C 1
ATOM 670 O O . GLU A 1 82 ? -14.022 -3.577 16.754 1.00 88.19 82 GLU A O 1
ATOM 675 N N . ASP A 1 83 ? -16.154 -3.593 17.437 1.00 90.62 83 ASP A N 1
ATOM 676 C CA . ASP A 1 83 ? -16.641 -4.397 16.304 1.00 90.62 83 ASP A CA 1
ATOM 677 C C . ASP A 1 83 ? -16.462 -3.688 14.949 1.00 90.62 83 ASP A C 1
ATOM 679 O O . ASP A 1 83 ? -16.021 -4.297 13.968 1.00 90.62 83 ASP A O 1
ATOM 683 N N . ILE A 1 84 ? -16.776 -2.389 14.871 1.00 90.94 84 ILE A N 1
ATOM 684 C CA . ILE A 1 84 ? -16.574 -1.592 13.651 1.00 90.94 84 ILE A CA 1
ATOM 685 C C . ILE A 1 84 ? -15.079 -1.457 13.351 1.00 90.94 84 ILE A C 1
ATOM 687 O O . ILE A 1 84 ? -14.665 -1.636 12.203 1.00 90.94 84 ILE A O 1
ATOM 691 N N . GLY A 1 85 ? -14.276 -1.176 14.376 1.00 90.75 85 GLY A N 1
ATOM 692 C CA . GLY A 1 85 ? -12.828 -1.048 14.292 1.00 90.75 85 GLY A CA 1
ATOM 693 C C . GLY A 1 85 ? -12.153 -2.295 13.748 1.00 90.75 85 GLY A C 1
ATOM 694 O O . GLY A 1 85 ? -11.413 -2.219 12.766 1.00 90.75 85 GLY A O 1
ATOM 695 N N . ASP A 1 86 ? -12.474 -3.453 14.320 1.00 90.94 86 ASP A N 1
ATOM 696 C CA . ASP A 1 86 ? -11.944 -4.747 13.893 1.00 90.94 86 ASP A CA 1
ATOM 697 C C . ASP A 1 86 ? -12.328 -5.081 12.449 1.00 90.94 86 ASP A C 1
ATOM 699 O O . ASP A 1 86 ? -11.504 -5.571 11.666 1.00 90.94 86 ASP A O 1
ATOM 703 N N . LYS A 1 87 ? -13.579 -4.808 12.056 1.00 93.69 87 LYS A N 1
ATOM 704 C CA . LYS A 1 87 ? -14.037 -5.019 10.674 1.00 93.69 87 LYS A CA 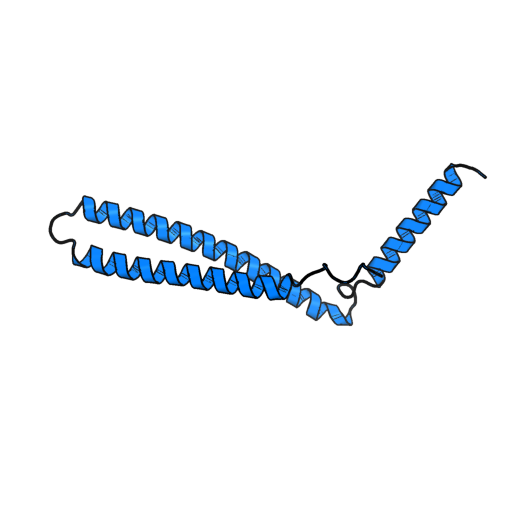1
ATOM 705 C C . LYS A 1 87 ? -13.306 -4.107 9.699 1.00 93.69 87 LYS A C 1
ATOM 707 O O . LYS A 1 87 ? -12.865 -4.583 8.651 1.00 93.69 87 LYS A O 1
ATOM 712 N N . LEU A 1 88 ? -13.148 -2.830 10.040 1.00 93.38 88 LEU A N 1
ATOM 713 C CA . LEU A 1 88 ? -12.426 -1.872 9.210 1.00 93.38 88 LEU A CA 1
ATOM 714 C C . LEU A 1 88 ? -10.956 -2.278 9.071 1.00 93.38 88 LEU A C 1
ATOM 716 O O . LEU A 1 88 ? -10.441 -2.331 7.957 1.00 93.38 88 LEU A O 1
ATOM 720 N N . LEU A 1 89 ? -10.305 -2.659 10.172 1.00 93.31 89 LEU A N 1
ATOM 721 C CA . LEU A 1 89 ? -8.915 -3.106 10.166 1.00 93.31 89 LEU A CA 1
ATOM 722 C C . LEU A 1 89 ? -8.722 -4.339 9.273 1.00 93.31 89 LEU A C 1
ATOM 724 O O . LEU A 1 89 ?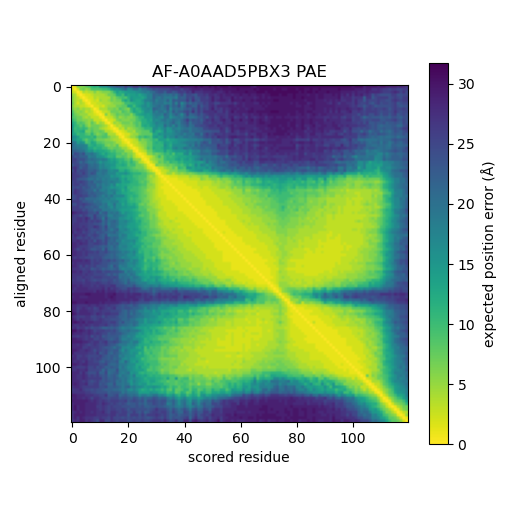 -7.761 -4.402 8.504 1.00 93.31 89 LEU A O 1
ATOM 728 N N . ARG A 1 90 ? -9.650 -5.305 9.316 1.00 93.69 90 ARG A N 1
ATOM 729 C CA . ARG A 1 90 ? -9.627 -6.473 8.418 1.00 93.69 90 ARG A CA 1
ATOM 730 C C . ARG A 1 90 ? -9.737 -6.069 6.953 1.00 93.69 90 ARG A C 1
ATOM 732 O O . ARG A 1 90 ? -8.986 -6.593 6.134 1.00 93.69 90 ARG A O 1
ATOM 739 N N . LEU A 1 91 ? -10.649 -5.155 6.622 1.00 94.62 91 LEU A N 1
ATOM 740 C CA . LEU A 1 91 ? -10.818 -4.663 5.252 1.00 94.62 91 LEU A CA 1
ATOM 741 C C . LEU A 1 91 ? -9.562 -3.946 4.754 1.00 94.62 91 LEU A C 1
ATOM 743 O O . LEU A 1 91 ? -9.073 -4.262 3.673 1.00 94.62 91 LEU A O 1
ATOM 747 N N . LEU A 1 92 ? -9.004 -3.049 5.564 1.00 93.00 92 LEU A N 1
ATOM 748 C CA . LEU A 1 92 ? -7.793 -2.299 5.240 1.00 93.00 92 LEU A CA 1
ATOM 749 C C . LEU A 1 92 ? -6.562 -3.210 5.106 1.00 93.00 92 LEU A C 1
ATOM 751 O O . LEU A 1 92 ? -5.741 -3.035 4.208 1.00 93.00 92 LEU A O 1
ATOM 755 N N . THR A 1 93 ? -6.463 -4.244 5.943 1.00 91.69 93 THR A N 1
ATOM 756 C CA . THR A 1 93 ? -5.407 -5.262 5.824 1.00 91.69 93 THR A CA 1
ATOM 757 C C . THR A 1 93 ? -5.555 -6.044 4.519 1.00 91.69 93 THR A C 1
ATOM 759 O O . THR A 1 93 ? -4.576 -6.238 3.802 1.00 91.69 93 THR A O 1
ATOM 762 N N . LYS A 1 94 ? -6.782 -6.446 4.157 1.00 93.38 94 LYS A N 1
ATOM 763 C CA . LYS A 1 94 ? -7.039 -7.114 2.874 1.00 93.38 94 LYS A CA 1
ATOM 764 C C . LYS A 1 94 ? -6.763 -6.222 1.674 1.00 93.38 94 LYS A C 1
ATOM 766 O O . LYS A 1 94 ? -6.262 -6.727 0.673 1.00 93.38 94 LYS A O 1
ATOM 771 N N . GLN A 1 95 ? -7.040 -4.927 1.769 1.00 90.81 95 GLN A N 1
ATOM 772 C CA . GLN A 1 95 ? -6.662 -3.976 0.733 1.00 90.81 95 GLN A CA 1
ATOM 773 C C . GLN A 1 95 ? -5.143 -3.993 0.505 1.00 90.81 95 GLN A C 1
ATOM 775 O O . GLN A 1 95 ? -4.714 -4.184 -0.632 1.00 90.81 95 GLN A O 1
ATOM 780 N N . ASN A 1 96 ? -4.339 -3.904 1.569 1.00 90.88 96 ASN A N 1
ATOM 781 C CA . ASN A 1 96 ? -2.879 -3.962 1.450 1.00 90.88 96 ASN A CA 1
ATOM 782 C C . ASN A 1 96 ? -2.384 -5.285 0.859 1.00 90.88 96 ASN A C 1
ATOM 784 O O . ASN A 1 96 ? -1.541 -5.271 -0.032 1.00 90.88 96 ASN A O 1
ATOM 788 N N . GLU A 1 97 ? -2.922 -6.424 1.305 1.00 89.69 97 GLU A N 1
ATOM 789 C CA . GLU A 1 97 ? -2.557 -7.735 0.746 1.00 89.69 97 GLU A CA 1
ATOM 790 C C . GLU A 1 97 ? -2.813 -7.801 -0.772 1.00 89.69 97 GLU A C 1
ATOM 792 O O . GLU A 1 97 ? -2.006 -8.350 -1.524 1.00 89.69 97 GLU A O 1
ATOM 797 N N . ILE A 1 98 ? -3.931 -7.232 -1.239 1.00 89.12 98 ILE A N 1
ATOM 798 C CA . ILE A 1 98 ? -4.276 -7.182 -2.665 1.00 89.12 98 ILE A CA 1
ATOM 799 C C . ILE A 1 98 ? -3.329 -6.242 -3.420 1.00 89.12 98 ILE A C 1
ATOM 801 O O . ILE A 1 98 ? -2.852 -6.604 -4.498 1.00 89.12 98 ILE A O 1
ATOM 805 N N . GLU A 1 99 ? -3.038 -5.061 -2.872 1.00 85.94 99 GLU A N 1
ATOM 806 C CA . GLU A 1 99 ? -2.104 -4.094 -3.461 1.00 85.94 99 GLU A CA 1
ATOM 807 C C . GLU A 1 99 ? -0.690 -4.689 -3.592 1.00 85.94 99 GLU A C 1
ATOM 809 O O . GLU A 1 99 ? -0.065 -4.583 -4.653 1.00 85.94 99 GLU A O 1
ATOM 814 N N . GLU A 1 100 ? -0.211 -5.398 -2.566 1.00 86.31 100 GLU A N 1
ATOM 815 C CA . GLU A 1 100 ? 1.066 -6.116 -2.587 1.00 86.31 100 GLU A CA 1
ATOM 816 C C . GLU A 1 100 ? 1.075 -7.258 -3.608 1.00 86.31 100 GLU A C 1
ATOM 818 O O . GLU A 1 100 ? 2.025 -7.383 -4.388 1.00 86.31 100 GLU A O 1
ATOM 823 N N . ALA A 1 101 ? 0.016 -8.072 -3.657 1.00 85.31 101 ALA A N 1
ATOM 824 C CA . ALA A 1 101 ? -0.102 -9.161 -4.624 1.00 85.31 101 ALA A CA 1
ATOM 825 C C . ALA A 1 101 ? -0.119 -8.635 -6.068 1.00 85.31 101 ALA A C 1
ATOM 827 O O . ALA A 1 101 ? 0.575 -9.170 -6.938 1.00 85.31 101 ALA A O 1
ATOM 828 N N . TYR A 1 102 ? -0.855 -7.551 -6.321 1.00 80.81 102 TYR A N 1
ATOM 829 C CA . TYR A 1 102 ? -0.919 -6.904 -7.628 1.00 80.81 102 TYR A CA 1
ATOM 830 C C . TYR A 1 102 ? 0.437 -6.310 -8.036 1.00 80.81 102 TYR A C 1
ATOM 832 O O . TYR A 1 102 ? 0.910 -6.533 -9.155 1.00 80.81 102 TYR A O 1
ATOM 840 N N . ALA A 1 103 ? 1.125 -5.631 -7.112 1.00 81.25 103 ALA A N 1
ATOM 841 C CA . ALA A 1 103 ? 2.487 -5.149 -7.333 1.00 81.25 103 ALA A CA 1
ATOM 842 C C . ALA A 1 103 ? 3.479 -6.306 -7.575 1.00 81.25 103 ALA A C 1
ATOM 844 O O . ALA A 1 103 ? 4.397 -6.186 -8.393 1.00 81.25 103 ALA A O 1
ATOM 845 N N . GLY A 1 104 ? 3.294 -7.447 -6.906 1.00 79.38 104 GLY A N 1
ATOM 846 C CA . GLY A 1 104 ? 4.062 -8.671 -7.120 1.00 79.38 104 GLY A CA 1
ATOM 847 C C . GLY A 1 104 ? 3.902 -9.222 -8.539 1.00 79.38 104 GLY A C 1
ATOM 848 O O . GLY A 1 104 ? 4.900 -9.425 -9.236 1.00 79.38 104 GLY A O 1
ATOM 849 N N . ILE A 1 105 ? 2.661 -9.384 -9.004 1.00 75.62 105 ILE A N 1
ATOM 850 C CA . ILE A 1 105 ? 2.340 -9.877 -10.354 1.00 75.62 105 ILE A CA 1
ATOM 851 C C . ILE A 1 105 ? 2.888 -8.936 -11.434 1.00 75.62 105 ILE A C 1
ATOM 853 O O . ILE A 1 105 ? 3.582 -9.388 -12.348 1.00 75.62 105 ILE A O 1
ATOM 857 N N . ASN A 1 106 ? 2.663 -7.625 -11.305 1.00 63.69 106 ASN A N 1
ATOM 858 C CA . ASN A 1 106 ? 3.194 -6.651 -12.263 1.00 63.69 106 ASN A CA 1
ATOM 859 C C . ASN A 1 106 ? 4.722 -6.657 -12.294 1.00 63.69 106 ASN A C 1
ATOM 861 O O . ASN A 1 106 ? 5.331 -6.594 -13.362 1.00 63.69 106 ASN A O 1
ATOM 865 N N . SER A 1 107 ? 5.371 -6.822 -11.140 1.00 64.31 107 SER A N 1
ATOM 866 C CA . SER A 1 107 ? 6.826 -6.939 -11.106 1.00 64.31 107 SER A CA 1
ATOM 867 C C . SER A 1 107 ? 7.337 -8.161 -11.869 1.00 64.31 107 SER A C 1
ATOM 869 O O . SER A 1 107 ? 8.337 -8.049 -12.569 1.00 64.31 107 SER A O 1
ATOM 871 N N . PHE A 1 108 ? 6.636 -9.295 -11.831 1.00 58.56 108 PHE A N 1
ATOM 872 C CA . PHE A 1 108 ? 7.007 -10.478 -12.608 1.00 58.56 108 PHE A CA 1
ATOM 873 C C . PHE A 1 108 ? 6.935 -10.219 -14.121 1.00 58.56 108 PHE A C 1
ATOM 875 O O . PHE A 1 108 ? 7.830 -10.635 -14.859 1.00 58.56 108 PHE A O 1
ATOM 882 N N . PHE A 1 109 ? 5.933 -9.463 -14.574 1.00 59.03 109 PHE A N 1
ATOM 883 C CA . PHE A 1 109 ? 5.758 -9.111 -15.985 1.00 59.03 109 PHE A CA 1
ATOM 884 C C . PHE A 1 109 ? 6.898 -8.231 -16.527 1.00 59.03 109 PHE A C 1
ATOM 886 O O . PHE A 1 109 ? 7.342 -8.418 -17.659 1.00 59.03 109 PHE A O 1
ATOM 893 N N . PHE A 1 110 ? 7.433 -7.323 -15.703 1.00 57.91 110 PHE A N 1
ATOM 894 C CA . PHE A 1 110 ? 8.529 -6.421 -16.089 1.00 57.91 110 PHE A CA 1
ATOM 895 C C . PHE A 1 110 ? 9.937 -6.917 -15.695 1.00 57.91 110 PHE A C 1
ATOM 897 O O . PHE A 1 110 ? 10.931 -6.350 -16.156 1.00 57.91 110 PHE A O 1
ATOM 904 N N . ILE A 1 111 ? 10.049 -7.960 -14.857 1.00 54.12 111 ILE A N 1
ATOM 905 C CA . ILE A 1 111 ? 11.322 -8.524 -14.350 1.00 54.12 111 ILE A CA 1
ATOM 906 C C . ILE A 1 111 ? 11.619 -9.925 -14.932 1.00 54.12 111 ILE A C 1
ATOM 908 O O . ILE A 1 111 ? 12.709 -10.460 -14.703 1.00 54.12 111 ILE A O 1
ATOM 912 N N . ALA A 1 112 ? 10.727 -10.517 -15.741 1.00 40.03 112 ALA A N 1
ATOM 913 C CA . ALA A 1 112 ? 11.000 -11.782 -16.430 1.00 40.03 112 ALA A CA 1
ATOM 914 C C . ALA A 1 112 ? 12.373 -11.759 -17.156 1.00 40.03 112 ALA A C 1
ATOM 916 O O . ALA A 1 112 ? 12.774 -10.756 -17.752 1.00 40.03 112 ALA A O 1
ATOM 917 N N . PRO A 1 113 ? 13.177 -12.826 -17.020 1.00 43.25 113 PRO A N 1
ATOM 918 C CA . PRO A 1 113 ? 14.552 -12.662 -16.579 1.00 43.25 113 PRO A CA 1
ATOM 919 C C . PRO A 1 113 ? 15.553 -12.538 -17.729 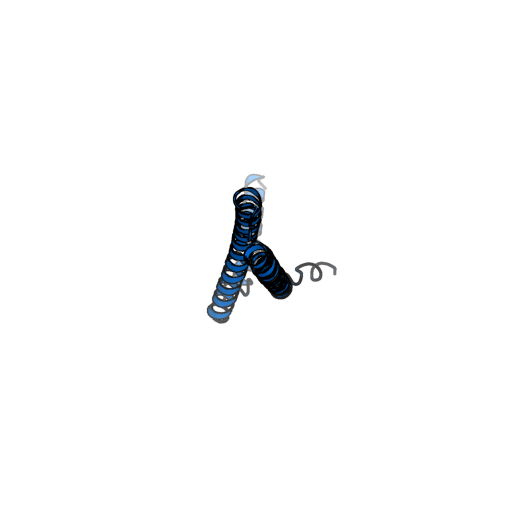1.00 43.25 113 PRO A C 1
ATOM 921 O O . PRO A 1 113 ? 15.590 -13.355 -18.647 1.00 43.25 113 PRO A O 1
ATOM 924 N N . LYS A 1 114 ? 16.535 -11.649 -17.543 1.00 41.62 114 LYS A N 1
ATOM 925 C CA . LYS A 1 114 ? 17.845 -11.644 -18.230 1.00 41.62 114 LYS A CA 1
ATOM 926 C C . LYS A 1 114 ? 18.663 -12.953 -18.075 1.00 41.62 114 LYS A C 1
ATOM 928 O O . LYS A 1 114 ? 19.845 -12.967 -18.399 1.00 41.62 114 LYS A O 1
ATOM 933 N N . LYS A 1 115 ? 18.100 -14.054 -17.558 1.00 39.09 115 LYS A N 1
ATOM 934 C CA . LYS A 1 115 ? 18.849 -15.253 -17.125 1.00 39.09 115 LYS A CA 1
ATOM 935 C C . LYS A 1 115 ? 18.951 -16.401 -18.144 1.00 39.09 115 LYS A C 1
ATOM 937 O O . LYS A 1 115 ? 19.399 -17.472 -17.755 1.00 39.09 115 LYS A O 1
ATOM 942 N N . LYS A 1 116 ? 18.598 -16.237 -19.427 1.00 37.16 116 LYS A N 1
ATOM 943 C CA . LYS A 1 116 ? 18.704 -17.351 -20.404 1.00 37.16 116 LYS A CA 1
ATOM 944 C C . LYS A 1 116 ? 19.163 -16.986 -21.824 1.00 37.16 116 LYS A C 1
ATOM 946 O O . LYS A 1 116 ? 18.728 -17.613 -22.779 1.00 37.16 116 LYS A O 1
ATOM 951 N N . LEU A 1 117 ? 20.049 -16.000 -21.989 1.00 38.59 117 LEU A N 1
ATOM 952 C CA . LEU A 1 117 ? 20.589 -15.656 -23.321 1.00 38.59 117 LEU A CA 1
ATOM 953 C C . LEU A 1 117 ? 22.123 -15.631 -23.429 1.00 38.59 117 LEU A C 1
ATOM 955 O O . LEU A 1 117 ? 22.643 -15.261 -24.473 1.00 38.59 117 LEU A O 1
ATOM 959 N N . TYR A 1 118 ? 22.853 -16.081 -22.404 1.00 38.22 118 TYR A N 1
ATOM 960 C CA . TYR A 1 118 ? 24.315 -16.206 -22.463 1.00 38.22 118 TYR A CA 1
ATOM 961 C C . TYR A 1 118 ? 24.772 -17.576 -21.953 1.00 38.22 118 TYR A C 1
ATOM 963 O O . TYR A 1 118 ? 25.419 -17.690 -20.918 1.00 38.22 118 TYR A O 1
ATOM 971 N N . SER A 1 119 ? 24.389 -18.627 -22.671 1.00 39.44 119 SER A N 1
ATOM 972 C CA . SER A 1 119 ? 25.088 -19.913 -22.637 1.00 39.44 119 SER A CA 1
ATOM 973 C C . SER A 1 119 ? 24.887 -20.603 -23.983 1.00 39.44 119 SER A C 1
ATOM 975 O O . SER A 1 119 ? 23.914 -21.338 -24.151 1.00 39.44 119 SER A O 1
ATOM 977 N N . LEU A 1 120 ? 25.746 -20.266 -24.943 1.00 37.88 120 LEU A N 1
ATOM 978 C CA . LEU A 1 120 ? 26.222 -21.077 -26.070 1.00 37.88 120 LEU A CA 1
ATOM 979 C C . LEU A 1 120 ? 27.278 -20.257 -26.817 1.00 37.88 120 LEU A C 1
ATOM 981 O O . LEU A 1 120 ? 26.977 -19.086 -27.143 1.00 37.88 120 LEU A O 1
#

Solvent-accessible surface area (backbone atoms only — not comparable to full-atom values): 6889 Å² total; per-residue (Å²): 137,59,73,68,59,52,52,50,52,51,52,50,49,52,53,50,52,52,52,51,52,53,74,64,34,68,70,69,38,79,92,29,37,67,60,41,51,49,55,50,50,54,52,50,52,48,50,50,52,54,52,48,38,51,52,51,51,55,50,51,52,52,49,54,49,51,52,53,53,52,54,66,74,43,73,82,83,44,66,63,59,52,55,52,47,53,52,49,52,51,51,57,50,51,49,40,54,51,48,50,52,50,50,50,55,54,45,50,74,78,56,66,67,94,82,81,83,86,86,132

Foldseek 3Di:
DDPVVVVVVVVVVVVVVVVVVCVPPCCPDPVCVVVNVVLVVLVVVLVVLVVVLVVLVVVLVVLVVVLVVCCVVCVPPCPVSVVVSVVVSVVSVVVSVVSVVVSVVSCCVSPVDPPPDPDD